Protein AF-A0A969YMX6-F1 (afdb_monomer_lite)

Foldseek 3Di:
DCVVQQQDWDQDPVPRGIDGLVCQCQVVHNHGPLCSCVRCVVPDVVVVVVPVVDDPVNVCVNHVDDPDPVVVVVVVVVVVVVVVVPDPDDDPPDDDDDDDPPDDDDDDDDDDDDDDD

Radius of gyration: 24.85 Å; chains: 1; bounding box: 49×69×50 Å

Structure (mmCIF, N/CA/C/O backbone):
data_AF-A0A969YMX6-F1
#
_entry.id   AF-A0A969YMX6-F1
#
loop_
_atom_site.group_PDB
_atom_site.id
_atom_site.type_symbol
_atom_site.label_atom_id
_atom_site.label_alt_id
_atom_site.label_comp_id
_atom_site.label_asym_id
_atom_site.label_entity_id
_atom_site.label_seq_id
_atom_site.pdbx_PDB_ins_code
_atom_site.Cartn_x
_atom_site.Cartn_y
_atom_site.Cartn_z
_atom_site.occupancy
_atom_site.B_iso_or_equiv
_atom_site.auth_seq_id
_atom_site.auth_comp_id
_atom_site.auth_asym_id
_atom_site.auth_atom_id
_atom_site.pdbx_PDB_model_num
ATOM 1 N N . MET A 1 1 ? -6.335 -5.954 -18.000 1.00 50.94 1 MET A N 1
ATOM 2 C CA . MET A 1 1 ? -5.945 -7.118 -17.170 1.00 50.94 1 MET A CA 1
ATOM 3 C C . MET A 1 1 ? -4.442 -7.286 -17.287 1.00 50.94 1 MET A C 1
ATOM 5 O O . MET A 1 1 ? -3.991 -7.708 -18.339 1.00 50.94 1 MET A O 1
ATOM 9 N N . ASN A 1 2 ? -3.671 -6.952 -16.252 1.00 66.25 2 ASN A N 1
ATOM 10 C CA . ASN A 1 2 ? -2.210 -7.106 -16.270 1.00 66.25 2 ASN A CA 1
ATOM 11 C C . ASN A 1 2 ? -1.812 -8.253 -15.331 1.00 66.25 2 ASN A C 1
ATOM 13 O O . ASN A 1 2 ? -1.202 -8.045 -14.287 1.00 66.25 2 ASN A O 1
ATOM 17 N N . ALA A 1 3 ? -2.210 -9.472 -15.706 1.00 74.69 3 ALA A N 1
ATOM 18 C CA . ALA A 1 3 ? -2.095 -10.674 -14.874 1.00 74.69 3 ALA A CA 1
ATOM 19 C C . ALA A 1 3 ? -0.647 -11.035 -14.486 1.00 74.69 3 ALA A C 1
ATOM 21 O O . ALA A 1 3 ? -0.436 -11.702 -13.478 1.00 74.69 3 ALA A O 1
ATOM 22 N N . MET A 1 4 ? 0.350 -10.575 -15.249 1.00 85.25 4 MET A N 1
ATOM 23 C CA . MET A 1 4 ? 1.761 -10.866 -14.985 1.00 85.25 4 MET A CA 1
ATOM 24 C C . MET A 1 4 ? 2.276 -10.185 -13.707 1.00 85.25 4 MET A C 1
ATOM 26 O O . MET A 1 4 ? 2.937 -10.829 -12.898 1.00 85.25 4 MET A O 1
ATOM 30 N N . VAL A 1 5 ? 1.954 -8.905 -13.483 1.00 90.75 5 VAL A N 1
ATOM 31 C CA . VAL A 1 5 ? 2.437 -8.192 -12.283 1.00 90.75 5 VAL A CA 1
ATOM 32 C C . VAL A 1 5 ? 1.695 -8.617 -11.022 1.00 90.75 5 VAL A C 1
ATOM 34 O O . VAL A 1 5 ? 2.256 -8.582 -9.933 1.00 90.75 5 VAL A O 1
ATOM 37 N N . ASP A 1 6 ? 0.453 -9.076 -11.170 1.00 93.12 6 ASP A N 1
ATOM 38 C CA . ASP A 1 6 ? -0.398 -9.522 -10.066 1.00 93.12 6 ASP A CA 1
ATOM 39 C C . ASP A 1 6 ? 0.146 -10.765 -9.346 1.00 93.12 6 ASP A C 1
ATOM 41 O O . ASP A 1 6 ? -0.189 -10.990 -8.181 1.00 93.12 6 ASP A O 1
ATOM 45 N N . GLN A 1 7 ? 1.005 -11.543 -10.012 1.00 95.06 7 GLN A N 1
ATOM 46 C CA . GLN A 1 7 ? 1.666 -12.723 -9.452 1.00 95.06 7 GLN A CA 1
ATOM 47 C C . GLN A 1 7 ? 2.985 -12.415 -8.739 1.00 95.06 7 GLN A C 1
ATOM 49 O O . GLN A 1 7 ? 3.517 -13.300 -8.073 1.00 95.06 7 GLN A O 1
ATOM 54 N N . LEU A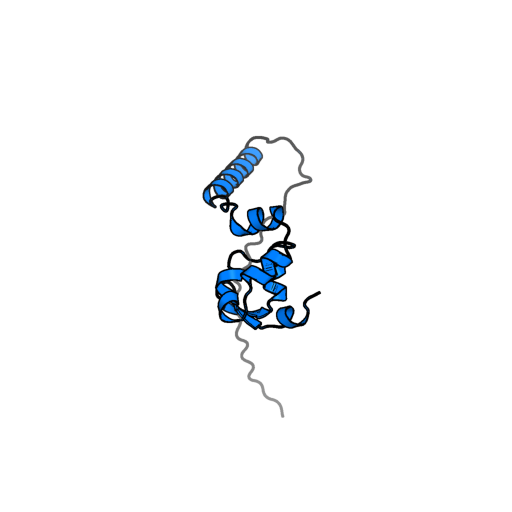 1 8 ? 3.521 -11.196 -8.863 1.00 95.94 8 LEU A N 1
ATOM 55 C CA . LEU A 1 8 ? 4.744 -10.826 -8.159 1.00 95.94 8 LEU A CA 1
ATOM 56 C C . LEU A 1 8 ? 4.512 -10.891 -6.650 1.00 95.94 8 LEU A C 1
ATOM 58 O O . LEU A 1 8 ? 3.429 -10.548 -6.174 1.00 95.94 8 LEU A O 1
ATOM 62 N N . GLU A 1 9 ? 5.544 -11.290 -5.908 1.00 97.12 9 GLU A N 1
ATOM 63 C CA . GLU A 1 9 ? 5.501 -11.453 -4.455 1.00 97.12 9 GLU A CA 1
ATOM 64 C C . GLU A 1 9 ? 6.608 -10.658 -3.758 1.00 97.12 9 GLU A C 1
ATOM 66 O O . GLU A 1 9 ? 7.745 -10.585 -4.234 1.00 97.12 9 GLU A O 1
ATOM 71 N N . ILE A 1 10 ? 6.273 -10.084 -2.601 1.00 97.19 10 ILE A N 1
ATOM 72 C CA . ILE A 1 10 ? 7.223 -9.459 -1.669 1.00 97.19 10 ILE A CA 1
ATOM 73 C C . ILE A 1 10 ? 6.864 -9.823 -0.229 1.00 97.19 10 ILE A C 1
ATOM 75 O O . ILE A 1 10 ? 5.725 -10.180 0.072 1.00 97.19 10 ILE A O 1
ATOM 79 N N . ARG A 1 11 ? 7.814 -9.660 0.696 1.00 97.50 11 ARG A N 1
ATOM 80 C CA . ARG A 1 11 ? 7.511 -9.691 2.130 1.00 97.50 11 ARG A CA 1
ATOM 81 C C . ARG A 1 11 ? 6.826 -8.386 2.542 1.00 97.50 11 ARG A C 1
ATOM 83 O O . ARG A 1 11 ? 7.387 -7.307 2.377 1.00 97.50 11 ARG A O 1
ATOM 90 N N . CYS A 1 12 ? 5.629 -8.479 3.105 1.00 97.12 12 CYS A N 1
ATOM 91 C CA . CYS A 1 12 ? 4.872 -7.331 3.578 1.00 97.12 12 CYS A CA 1
ATOM 92 C C . CYS A 1 12 ? 5.405 -6.849 4.938 1.00 97.12 12 CYS A C 1
ATOM 94 O O . CYS A 1 12 ? 5.332 -7.603 5.908 1.00 97.12 12 CYS A O 1
ATOM 96 N N . PRO A 1 13 ? 5.852 -5.588 5.082 1.00 95.44 13 PRO A N 1
ATOM 97 C CA . PRO A 1 13 ? 6.277 -5.066 6.382 1.00 95.44 13 PRO A CA 1
ATOM 98 C C . PRO A 1 13 ? 5.113 -4.894 7.371 1.00 95.44 13 PRO A C 1
ATOM 100 O O . PRO A 1 13 ? 5.342 -4.883 8.574 1.00 95.44 13 PRO A O 1
ATOM 103 N N . LYS A 1 14 ? 3.867 -4.763 6.884 1.00 92.81 14 LYS A N 1
ATOM 104 C CA . LYS A 1 14 ? 2.661 -4.653 7.726 1.00 92.81 14 LYS A CA 1
ATOM 105 C C . LYS A 1 14 ? 2.206 -6.011 8.277 1.00 92.81 14 LYS A C 1
ATOM 107 O O . LYS A 1 14 ? 1.753 -6.068 9.411 1.00 92.81 14 LYS A O 1
ATOM 112 N N . LEU A 1 15 ? 2.304 -7.079 7.478 1.00 95.31 15 LEU A N 1
ATOM 113 C CA . LEU A 1 15 ? 1.778 -8.413 7.818 1.00 95.31 15 LEU A CA 1
ATOM 114 C C . LEU A 1 15 ? 2.864 -9.433 8.191 1.00 95.31 15 LEU A C 1
ATOM 116 O O . LEU A 1 15 ? 2.552 -10.517 8.663 1.00 95.31 15 LEU A O 1
ATOM 120 N N . GLY A 1 16 ? 4.138 -9.130 7.943 1.00 95.94 16 GLY A N 1
ATOM 121 C CA . GLY A 1 16 ? 5.276 -9.992 8.272 1.00 95.94 16 GLY A CA 1
ATOM 122 C C . GLY A 1 16 ? 5.540 -11.157 7.307 1.00 95.94 16 GLY A C 1
ATOM 123 O O . GLY A 1 16 ? 6.646 -11.700 7.342 1.00 95.94 16 GLY A O 1
ATOM 124 N N . GLY A 1 17 ? 4.592 -11.508 6.429 1.00 95.69 17 GLY A N 1
ATOM 125 C CA . GLY A 1 17 ? 4.674 -12.637 5.485 1.00 95.69 17 GLY A CA 1
ATOM 126 C C . GLY A 1 17 ? 4.774 -12.245 4.005 1.00 95.69 17 GLY A C 1
ATOM 127 O O . GLY A 1 17 ? 4.747 -11.061 3.664 1.00 95.69 17 GLY A O 1
ATOM 128 N N . GLN A 1 18 ? 4.900 -13.241 3.120 1.00 97.75 18 GLN A N 1
ATOM 129 C CA . GLN A 1 18 ? 4.856 -13.038 1.666 1.00 97.75 18 GLN A CA 1
ATOM 130 C C . GLN A 1 18 ? 3.434 -12.719 1.197 1.00 97.75 18 GLN A C 1
ATOM 132 O O . GLN A 1 18 ? 2.472 -13.355 1.622 1.00 97.75 18 GLN A O 1
ATOM 137 N N . VAL A 1 19 ? 3.307 -11.726 0.319 1.00 97.44 19 VAL A N 1
ATOM 138 C CA . VAL A 1 19 ? 2.037 -11.332 -0.297 1.00 97.44 19 VAL A CA 1
ATOM 139 C C . VAL A 1 19 ? 2.223 -11.058 -1.781 1.00 97.44 19 VAL A C 1
ATOM 141 O O . VAL A 1 19 ? 3.265 -10.551 -2.203 1.00 97.44 19 VAL A O 1
ATOM 144 N N . LYS A 1 20 ? 1.175 -11.341 -2.555 1.00 97.25 20 LYS A N 1
ATOM 145 C CA . LYS A 1 20 ? 1.105 -11.013 -3.981 1.00 97.25 20 LYS A CA 1
ATOM 146 C C . LYS A 1 20 ? 0.742 -9.550 -4.206 1.00 97.25 20 LYS A C 1
ATOM 148 O O . LYS A 1 20 ? -0.006 -8.967 -3.419 1.00 97.25 20 LYS A O 1
ATOM 153 N N . PHE A 1 21 ? 1.170 -8.972 -5.323 1.00 96.44 21 PHE A N 1
ATOM 154 C CA . PHE A 1 21 ? 0.748 -7.624 -5.721 1.00 96.44 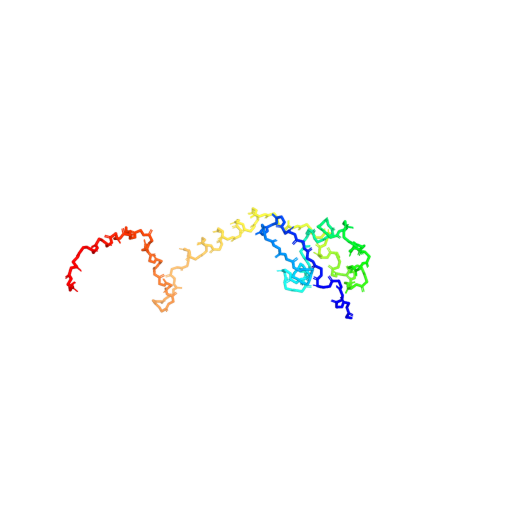21 PHE A CA 1
ATOM 155 C C . PHE A 1 21 ? -0.781 -7.507 -5.831 1.00 96.44 21 PHE A C 1
ATOM 157 O O . PHE A 1 21 ? -1.362 -6.514 -5.387 1.00 96.44 21 PHE A O 1
ATOM 164 N N . ALA A 1 22 ? -1.450 -8.567 -6.302 1.00 95.19 22 ALA A N 1
ATOM 165 C CA . ALA A 1 22 ? -2.910 -8.654 -6.343 1.00 95.19 22 ALA A CA 1
ATOM 166 C C . ALA A 1 22 ? -3.578 -8.417 -4.975 1.00 95.19 22 ALA A C 1
ATOM 168 O O . ALA A 1 22 ? -4.627 -7.777 -4.911 1.00 95.19 22 ALA A O 1
ATOM 169 N N . TYR A 1 23 ? -2.965 -8.900 -3.886 1.00 95.38 23 TYR A N 1
ATOM 170 C CA . TYR A 1 23 ? -3.452 -8.653 -2.528 1.00 95.38 23 TYR A CA 1
ATOM 171 C C . TYR A 1 23 ? -3.341 -7.167 -2.186 1.00 95.38 23 TYR A C 1
ATOM 173 O O . TYR A 1 23 ? -4.317 -6.546 -1.773 1.00 95.38 23 TYR A O 1
ATOM 181 N N . CYS A 1 24 ? -2.170 -6.567 -2.420 1.00 95.19 24 CYS A N 1
ATOM 182 C CA . CYS A 1 24 ? -1.939 -5.159 -2.109 1.00 95.19 24 CYS A CA 1
ATOM 183 C C . CYS A 1 24 ? -2.898 -4.228 -2.857 1.00 95.19 24 CYS A C 1
ATOM 185 O O . CYS A 1 24 ? -3.293 -3.216 -2.293 1.00 95.19 24 CYS A O 1
ATOM 187 N N . ARG A 1 25 ? -3.310 -4.570 -4.082 1.00 92.88 25 ARG A N 1
ATOM 188 C CA . ARG A 1 25 ? -4.281 -3.789 -4.868 1.00 92.88 25 ARG A CA 1
ATOM 189 C C . ARG A 1 25 ? -5.704 -3.783 -4.309 1.00 92.88 25 ARG A C 1
ATOM 191 O O . ARG A 1 25 ? -6.489 -2.933 -4.711 1.00 92.88 25 ARG A O 1
ATOM 198 N N . ARG A 1 26 ? -6.048 -4.741 -3.447 1.00 91.31 26 ARG A N 1
ATOM 199 C CA . ARG A 1 26 ? -7.413 -4.955 -2.937 1.00 91.31 26 ARG A CA 1
ATOM 200 C C . ARG A 1 26 ? -7.484 -4.984 -1.414 1.00 91.31 26 ARG A C 1
ATOM 202 O O . ARG A 1 26 ? -8.486 -5.415 -0.852 1.00 91.31 26 ARG A O 1
ATOM 209 N N . GLU A 1 27 ? -6.419 -4.555 -0.742 1.00 91.50 27 GLU A N 1
ATOM 210 C CA . GLU A 1 27 ? -6.308 -4.647 0.715 1.00 91.50 27 GLU A CA 1
ATOM 211 C C . GLU A 1 27 ? -7.479 -3.944 1.420 1.00 91.50 27 GLU A C 1
ATOM 213 O O . GLU A 1 27 ? -7.999 -4.448 2.410 1.00 91.50 27 GLU A O 1
ATOM 218 N N . GLN A 1 28 ? -7.924 -2.809 0.880 1.00 85.31 28 GLN A N 1
ATOM 219 C CA . GLN A 1 28 ? -9.049 -2.029 1.398 1.00 85.31 28 GLN A CA 1
ATOM 220 C C . GLN A 1 28 ? -10.275 -2.172 0.480 1.00 85.31 28 GLN A C 1
ATOM 222 O O . GLN A 1 28 ? -10.970 -1.210 0.159 1.00 85.31 28 GLN A O 1
ATOM 227 N N . GLY A 1 29 ? -10.520 -3.389 -0.014 1.00 84.50 29 GLY A N 1
ATOM 228 C CA . GLY A 1 29 ? -11.604 -3.694 -0.945 1.00 84.50 29 GLY A CA 1
ATOM 229 C C . GLY A 1 29 ? -11.237 -3.341 -2.386 1.00 84.50 29 GLY A C 1
ATOM 230 O O . GLY A 1 29 ? -10.569 -4.117 -3.067 1.00 84.50 29 GLY A O 1
ATOM 231 N N . ARG A 1 30 ? -11.694 -2.184 -2.877 1.00 81.00 30 ARG A N 1
ATOM 232 C CA . ARG A 1 30 ? -11.364 -1.699 -4.237 1.00 81.00 30 ARG A CA 1
ATOM 233 C C . ARG A 1 30 ? -10.146 -0.772 -4.275 1.00 81.00 30 ARG A C 1
ATOM 235 O O . ARG A 1 30 ? -9.717 -0.389 -5.356 1.00 81.00 30 ARG A O 1
ATOM 242 N N . ILE A 1 31 ? -9.597 -0.446 -3.108 1.00 85.62 31 ILE A N 1
ATOM 243 C CA . ILE A 1 31 ? -8.527 0.531 -2.923 1.00 85.62 31 ILE A CA 1
ATOM 244 C C . ILE A 1 31 ? -7.213 -0.212 -2.610 1.00 85.62 31 ILE A C 1
ATOM 246 O O . ILE A 1 31 ? -7.213 -1.146 -1.792 1.00 85.62 31 ILE A O 1
ATOM 250 N N . PRO A 1 32 ? -6.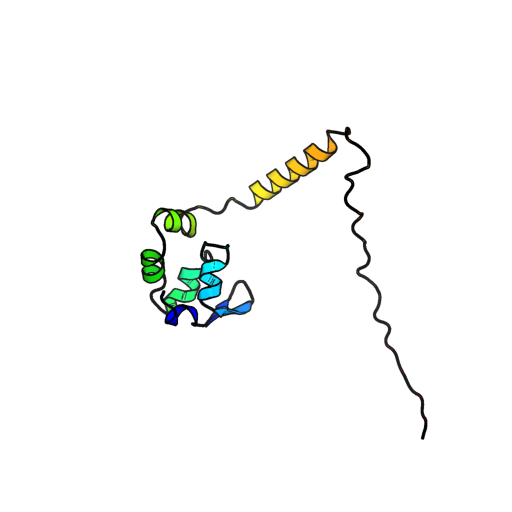089 0.172 -3.244 1.00 92.88 32 PRO A N 1
ATOM 251 C CA . PRO A 1 32 ? -4.777 -0.372 -2.932 1.00 92.88 32 PRO A CA 1
ATOM 252 C C . PRO A 1 32 ? -4.301 0.009 -1.523 1.00 92.88 32 PRO A C 1
ATOM 254 O O . PRO A 1 32 ? -4.734 0.993 -0.931 1.00 92.88 32 PRO A O 1
ATOM 257 N N . CYS A 1 33 ? -3.349 -0.750 -0.977 1.00 93.00 33 CYS A N 1
ATOM 258 C CA . CYS A 1 33 ? -2.751 -0.408 0.309 1.00 93.00 33 CYS A CA 1
ATOM 259 C C . CYS A 1 33 ? -1.994 0.928 0.222 1.00 93.00 33 CYS A C 1
ATOM 261 O O . CYS A 1 33 ? -1.280 1.189 -0.747 1.00 93.00 33 CYS A O 1
ATOM 263 N N . GLY A 1 34 ? -2.055 1.749 1.274 1.00 89.75 34 GLY A N 1
ATOM 264 C CA . GLY A 1 34 ? -1.416 3.076 1.275 1.00 89.75 34 GLY A CA 1
ATOM 265 C C . GLY A 1 34 ? 0.117 3.054 1.160 1.00 89.75 34 GLY A C 1
ATOM 266 O O . GLY A 1 34 ? 0.742 4.080 0.928 1.00 89.75 34 GLY A O 1
ATOM 267 N N . ARG A 1 35 ? 0.752 1.883 1.303 1.00 92.56 35 ARG A N 1
ATOM 268 C CA . ARG A 1 35 ? 2.208 1.704 1.144 1.00 92.56 35 ARG A CA 1
ATOM 269 C C . ARG A 1 35 ? 2.589 1.038 -0.178 1.00 92.56 35 ARG A C 1
ATOM 271 O O . ARG A 1 35 ? 3.759 0.715 -0.362 1.00 92.56 35 ARG A O 1
ATOM 278 N N . ILE A 1 36 ? 1.635 0.807 -1.084 1.00 95.50 36 ILE A N 1
ATOM 279 C CA . ILE A 1 36 ? 1.851 -0.007 -2.286 1.00 95.50 36 ILE A CA 1
ATOM 280 C C . ILE A 1 36 ? 2.968 0.562 -3.167 1.00 95.50 36 ILE A C 1
ATOM 282 O O . ILE A 1 36 ? 3.814 -0.201 -3.620 1.00 95.50 36 ILE A O 1
ATOM 286 N N . ILE A 1 37 ? 3.036 1.889 -3.328 1.00 95.50 37 ILE A N 1
ATOM 287 C CA . ILE A 1 37 ? 4.072 2.540 -4.136 1.00 95.50 37 ILE A CA 1
ATOM 288 C C . ILE A 1 37 ? 5.440 2.264 -3.513 1.00 95.50 37 ILE A C 1
ATOM 290 O O . ILE A 1 37 ? 6.296 1.651 -4.140 1.00 95.50 37 ILE A O 1
ATOM 294 N N . TYR A 1 38 ? 5.606 2.591 -2.231 1.00 95.25 38 TYR A N 1
ATOM 295 C CA . TYR A 1 38 ? 6.855 2.364 -1.504 1.00 95.25 38 TYR A CA 1
ATOM 296 C C . TYR A 1 38 ? 7.316 0.898 -1.539 1.00 95.25 38 TYR A C 1
ATOM 298 O O . TYR A 1 38 ? 8.491 0.614 -1.751 1.00 95.25 38 TYR A O 1
ATOM 306 N N . CYS A 1 39 ? 6.395 -0.046 -1.337 1.00 96.25 39 CYS A N 1
ATOM 307 C CA . CYS A 1 39 ? 6.725 -1.465 -1.265 1.00 96.25 39 CYS A CA 1
ATOM 308 C C . CYS A 1 39 ? 7.096 -2.082 -2.623 1.00 96.25 39 CYS A C 1
ATOM 310 O O . CYS A 1 39 ? 7.892 -3.019 -2.655 1.00 96.25 39 CYS A O 1
ATOM 312 N N . TRP A 1 40 ? 6.526 -1.592 -3.726 1.00 96.88 40 TRP A N 1
ATOM 313 C CA . TRP A 1 40 ? 6.652 -2.228 -5.042 1.00 96.88 40 TRP A CA 1
ATOM 314 C C . TRP A 1 40 ? 7.512 -1.451 -6.045 1.00 96.88 40 TRP A C 1
ATOM 316 O O . TRP A 1 40 ? 7.939 -2.052 -7.029 1.00 96.88 40 TRP A O 1
ATOM 326 N N . GLN A 1 41 ? 7.842 -0.177 -5.788 1.00 95.88 41 GLN A N 1
ATOM 327 C CA . GLN A 1 41 ? 8.640 0.665 -6.696 1.00 95.88 41 GLN A CA 1
ATOM 328 C C . GLN A 1 41 ? 10.010 0.059 -7.033 1.00 95.88 41 GLN A C 1
ATOM 330 O O . GLN A 1 41 ? 10.485 0.183 -8.157 1.00 95.88 41 GLN A O 1
ATOM 335 N N . ALA A 1 42 ? 10.634 -0.645 -6.084 1.00 93.75 42 ALA A N 1
ATOM 336 C CA . ALA A 1 42 ? 11.906 -1.336 -6.311 1.00 93.75 42 ALA A CA 1
ATOM 337 C C . ALA A 1 42 ? 11.779 -2.564 -7.233 1.00 93.75 42 ALA A C 1
ATOM 339 O O . ALA A 1 42 ? 12.783 -3.092 -7.706 1.00 93.75 42 ALA A O 1
ATOM 340 N N . ARG A 1 43 ? 10.558 -3.061 -7.457 1.00 93.81 43 ARG A N 1
ATOM 341 C CA . ARG A 1 43 ? 10.298 -4.282 -8.222 1.00 93.81 43 ARG A CA 1
ATOM 342 C C . ARG A 1 43 ? 9.843 -3.995 -9.648 1.00 93.81 43 ARG A C 1
ATOM 344 O O . ARG A 1 43 ? 10.187 -4.772 -10.533 1.00 93.81 43 ARG A O 1
ATOM 351 N N . PHE A 1 44 ? 9.081 -2.922 -9.856 1.00 94.31 44 PHE A N 1
ATOM 352 C CA . PHE A 1 44 ? 8.617 -2.437 -11.160 1.00 94.31 44 PHE A CA 1
ATOM 353 C C . PHE A 1 44 ? 8.060 -1.000 -11.013 1.00 94.31 44 PHE A C 1
ATOM 355 O O . PHE A 1 44 ? 7.854 -0.563 -9.878 1.00 94.31 44 PHE A O 1
ATOM 362 N N . PRO A 1 45 ? 7.790 -0.252 -12.108 1.00 94.81 45 PRO A N 1
ATOM 363 C CA . PRO A 1 45 ? 7.248 1.112 -12.034 1.00 94.81 45 PRO A CA 1
ATOM 364 C C . PRO A 1 45 ? 5.769 1.106 -11.608 1.00 94.81 45 PRO A C 1
ATOM 366 O O . PRO A 1 45 ? 4.854 1.323 -12.405 1.00 94.81 45 PRO A O 1
ATOM 369 N N . VAL A 1 46 ? 5.531 0.810 -10.329 1.00 95.75 46 VAL A N 1
ATOM 370 C CA . VAL A 1 46 ? 4.196 0.615 -9.755 1.00 95.75 46 VAL A CA 1
ATOM 371 C C . VAL A 1 46 ? 3.374 1.899 -9.754 1.00 95.75 46 VAL A C 1
ATOM 373 O O . VAL A 1 46 ? 2.162 1.836 -9.927 1.00 95.75 46 VAL A O 1
ATOM 376 N N . GLU A 1 47 ? 4.007 3.064 -9.612 1.00 94.56 47 GLU A N 1
ATOM 377 C CA . GLU A 1 47 ? 3.298 4.344 -9.650 1.00 94.56 47 GLU A CA 1
ATOM 378 C C . GLU A 1 47 ? 2.627 4.567 -11.012 1.00 94.56 47 GLU A C 1
ATOM 380 O O . GLU A 1 47 ? 1.417 4.777 -11.083 1.00 94.56 47 GLU A O 1
ATOM 385 N N . SER A 1 48 ? 3.390 4.433 -12.102 1.00 94.25 48 SER A N 1
ATOM 386 C CA . SER A 1 48 ? 2.874 4.548 -13.470 1.00 94.25 48 SER A CA 1
ATOM 387 C C . SER A 1 48 ? 1.801 3.499 -13.755 1.00 94.25 48 SER A C 1
ATOM 389 O O . SER A 1 48 ? 0.775 3.807 -14.358 1.00 94.25 48 SER A O 1
ATOM 391 N N . PHE A 1 49 ? 2.006 2.270 -13.273 1.00 93.88 49 PHE A N 1
ATOM 392 C CA . PHE A 1 49 ? 0.997 1.220 -13.355 1.00 93.88 49 PHE A CA 1
ATOM 393 C C . PHE A 1 49 ? -0.319 1.642 -12.686 1.00 93.88 49 PHE A C 1
ATOM 395 O O . PHE A 1 49 ? -1.382 1.509 -13.289 1.00 93.88 49 PHE A O 1
ATOM 402 N N . LEU A 1 50 ? -0.263 2.168 -11.459 1.00 92.62 50 LEU A N 1
ATOM 403 C CA . LEU A 1 50 ? -1.452 2.572 -10.712 1.00 92.62 50 LEU A CA 1
ATOM 404 C C . LEU A 1 50 ? -2.143 3.781 -11.345 1.00 92.62 50 LEU A C 1
ATOM 406 O O . LEU A 1 50 ? -3.363 3.752 -11.444 1.00 92.62 50 LEU A O 1
ATOM 410 N N . LYS A 1 51 ? -1.399 4.767 -11.862 1.00 92.19 51 LYS A N 1
ATOM 411 C CA . LYS A 1 51 ? -1.967 5.907 -12.609 1.00 92.19 51 LYS A CA 1
ATOM 412 C C . LYS A 1 51 ? -2.696 5.489 -13.889 1.00 92.19 51 LYS A C 1
ATOM 414 O O . LYS A 1 51 ? -3.641 6.144 -14.294 1.00 92.19 51 LYS A O 1
ATOM 419 N N . SER A 1 52 ? -2.282 4.391 -14.528 1.00 91.44 52 SER A N 1
ATOM 420 C CA . SER A 1 52 ? -3.010 3.835 -15.684 1.00 91.44 52 SER A CA 1
ATOM 421 C C . SER A 1 52 ? -4.217 2.970 -15.303 1.00 91.44 52 SER A C 1
ATOM 423 O O . SER A 1 52 ? -5.037 2.643 -16.158 1.00 91.44 52 SER A O 1
ATOM 425 N N . TYR A 1 53 ? -4.287 2.534 -14.044 1.00 87.69 53 TYR A N 1
ATOM 426 C CA . TYR A 1 53 ? -5.299 1.601 -13.552 1.00 87.69 53 TYR A CA 1
ATOM 427 C C . TYR A 1 53 ? -6.419 2.297 -12.769 1.00 87.69 53 TYR A C 1
ATOM 429 O O . TYR A 1 53 ? -7.557 1.838 -12.820 1.00 87.69 53 TYR A O 1
ATOM 437 N N . LEU A 1 54 ? -6.089 3.354 -12.028 1.00 89.75 54 LEU A N 1
ATOM 438 C CA . LEU A 1 54 ? -7.008 4.142 -11.215 1.00 89.75 54 LEU A CA 1
ATOM 439 C C . LEU A 1 54 ? -7.479 5.372 -11.992 1.00 89.75 54 LEU A C 1
ATOM 441 O O . LEU A 1 54 ? -6.716 5.952 -12.762 1.00 89.75 54 LEU A O 1
ATOM 445 N N . SER A 1 55 ? -8.721 5.781 -11.749 1.00 91.00 55 SER A N 1
ATOM 446 C CA . SER A 1 55 ? -9.177 7.133 -12.086 1.00 91.00 55 SER A CA 1
ATOM 447 C C . SER A 1 55 ? -8.475 8.185 -11.220 1.00 91.00 55 SER A C 1
ATOM 449 O O . SER A 1 55 ? -7.918 7.861 -10.167 1.00 91.00 55 SER A O 1
ATOM 451 N N . GLU A 1 56 ? -8.520 9.449 -11.640 1.00 89.75 56 GLU A N 1
ATOM 452 C CA . GLU A 1 56 ? -7.944 10.560 -10.871 1.00 89.75 56 GLU A CA 1
ATOM 453 C C . GLU A 1 56 ? -8.620 10.682 -9.495 1.00 89.75 56 GLU A C 1
ATOM 455 O O . GLU A 1 56 ? -7.960 10.837 -8.471 1.00 89.75 56 GLU A O 1
ATOM 460 N N . GLU A 1 57 ? -9.941 10.502 -9.436 1.00 88.69 57 GLU A N 1
ATOM 461 C CA . GLU A 1 57 ? -10.702 10.553 -8.188 1.00 88.69 57 GLU A CA 1
ATOM 462 C C . GLU A 1 57 ? -10.344 9.404 -7.237 1.00 88.69 57 GLU A C 1
ATOM 464 O O . GLU A 1 57 ? -10.340 9.572 -6.014 1.00 88.69 57 GLU A O 1
ATOM 469 N N . GLU A 1 58 ? -10.064 8.214 -7.774 1.00 89.06 58 GLU A N 1
ATOM 470 C CA . GLU A 1 58 ? -9.559 7.098 -6.976 1.00 89.06 58 GLU A CA 1
ATOM 471 C C . GLU A 1 58 ? -8.130 7.366 -6.512 1.00 89.06 58 GLU A C 1
ATOM 473 O O . GLU A 1 58 ? -7.823 7.105 -5.351 1.00 89.06 58 GLU A O 1
ATOM 478 N N . TRP A 1 59 ? -7.270 7.906 -7.375 1.00 90.69 59 TRP A N 1
ATOM 479 C CA . TRP A 1 59 ? -5.893 8.254 -7.037 1.00 90.69 59 TRP A CA 1
ATOM 480 C C . TRP A 1 59 ? -5.826 9.215 -5.846 1.00 90.69 59 TRP A C 1
ATOM 482 O O . TRP A 1 59 ? -5.166 8.914 -4.846 1.00 90.69 59 TRP A O 1
ATOM 492 N N . GLU A 1 60 ? -6.567 10.321 -5.920 1.00 88.81 60 GLU A N 1
ATOM 493 C CA . GLU A 1 60 ? -6.639 11.333 -4.864 1.00 88.81 60 GLU A CA 1
ATOM 494 C C . GLU A 1 60 ? -7.112 10.725 -3.536 1.00 88.81 60 GLU A C 1
ATOM 496 O O . GLU A 1 60 ? -6.478 10.902 -2.491 1.00 88.81 60 GLU A O 1
ATOM 501 N N . ARG A 1 61 ? -8.161 9.898 -3.576 1.00 85.12 61 ARG A N 1
ATOM 502 C CA . ARG A 1 61 ? -8.677 9.196 -2.392 1.00 85.12 61 ARG A CA 1
ATOM 503 C C . ARG A 1 61 ? -7.667 8.220 -1.786 1.00 85.12 61 ARG A C 1
ATOM 505 O O . ARG A 1 61 ? -7.623 8.036 -0.575 1.00 85.12 61 ARG A O 1
ATOM 512 N N . CYS A 1 62 ? -6.867 7.561 -2.623 1.00 86.06 62 CYS A N 1
ATOM 513 C CA . CYS A 1 62 ? -5.894 6.565 -2.176 1.00 86.06 62 CYS A CA 1
ATOM 514 C C . CYS A 1 62 ? -4.639 7.191 -1.559 1.00 86.06 62 CYS A C 1
ATOM 516 O O . CYS A 1 62 ? -4.086 6.634 -0.607 1.00 86.06 62 CYS A O 1
ATOM 518 N N . PHE A 1 63 ? -4.141 8.282 -2.149 1.00 86.44 63 PHE A N 1
ATOM 519 C CA . PHE A 1 63 ? -2.777 8.762 -1.904 1.00 86.44 63 PHE A CA 1
ATOM 520 C C . PHE A 1 63 ? -2.685 10.202 -1.396 1.00 86.44 63 PHE A C 1
ATOM 522 O O . PHE A 1 63 ? -1.655 10.553 -0.820 1.00 86.44 63 PHE A O 1
ATOM 529 N N . HIS A 1 64 ? -3.722 11.022 -1.565 1.00 82.25 64 HIS A N 1
ATOM 530 C CA . HIS A 1 64 ? -3.742 12.411 -1.096 1.00 82.25 64 HIS A CA 1
ATOM 531 C C . HIS A 1 64 ? -4.671 12.633 0.098 1.00 82.25 64 HIS A C 1
ATOM 533 O O . HIS A 1 64 ? -4.411 13.516 0.920 1.00 82.25 64 HIS A O 1
ATOM 539 N N . GLU A 1 65 ? -5.720 11.823 0.248 1.00 72.12 65 GLU A N 1
ATOM 540 C CA . GLU A 1 65 ? -6.634 11.955 1.377 1.00 72.12 65 GLU A CA 1
ATOM 541 C C . GLU A 1 65 ? -5.917 11.613 2.695 1.00 72.12 65 GLU A C 1
ATOM 543 O O . GLU A 1 65 ? -5.391 10.516 2.908 1.00 72.12 65 GLU A O 1
ATOM 548 N N . ARG A 1 66 ? -5.846 12.596 3.600 1.00 64.44 66 ARG A N 1
ATOM 549 C CA . ARG A 1 66 ? -5.206 12.423 4.907 1.00 64.44 66 ARG A CA 1
ATOM 550 C C . ARG A 1 66 ? -6.042 11.412 5.705 1.00 64.44 66 ARG A C 1
ATOM 552 O O . ARG A 1 66 ? -7.232 11.661 5.896 1.00 64.44 66 ARG A O 1
ATOM 559 N N . PRO A 1 67 ? -5.469 10.304 6.213 1.00 63.53 67 PRO A N 1
ATOM 560 C CA . PRO A 1 67 ? -6.237 9.380 7.039 1.00 63.53 67 PRO A CA 1
ATOM 561 C C . PRO A 1 67 ? -6.787 10.142 8.248 1.00 63.53 67 PRO A C 1
ATOM 563 O O . PRO A 1 67 ? -6.018 10.840 8.919 1.00 63.53 67 PRO A O 1
ATOM 566 N N . ARG A 1 68 ? -8.101 10.026 8.520 1.00 59.06 68 ARG A N 1
ATOM 567 C CA . ARG A 1 68 ? -8.710 10.653 9.706 1.00 59.06 68 ARG A CA 1
ATOM 568 C C . ARG A 1 68 ? -7.879 10.258 10.931 1.00 59.06 68 ARG A C 1
ATOM 570 O O . ARG A 1 68 ? -7.560 9.070 11.084 1.00 59.06 68 ARG A O 1
ATOM 577 N N . PRO A 1 69 ? -7.438 11.216 11.761 1.00 70.69 69 PRO A N 1
ATOM 578 C CA . PRO A 1 69 ? -6.579 10.887 12.880 1.00 70.69 69 PRO A CA 1
ATOM 579 C C . PRO A 1 69 ? -7.343 9.939 13.805 1.00 70.69 69 PRO A C 1
ATOM 581 O O . PRO A 1 69 ? -8.507 10.156 14.126 1.00 70.69 69 PRO A O 1
ATOM 584 N N . LYS A 1 70 ? -6.682 8.859 14.235 1.00 62.00 70 LYS A N 1
ATOM 585 C CA . LYS A 1 70 ? -7.296 7.786 15.041 1.00 62.00 70 LYS A CA 1
ATOM 586 C C . LYS A 1 70 ? -7.987 8.288 16.318 1.00 62.00 70 LYS A C 1
ATOM 588 O O . LYS A 1 70 ? -8.850 7.597 16.848 1.00 62.00 70 LYS A O 1
ATOM 593 N N . MET A 1 71 ? -7.594 9.467 16.803 1.00 73.12 71 MET A N 1
ATOM 594 C CA . MET A 1 71 ? -8.203 10.129 17.956 1.00 73.12 71 MET A CA 1
ATOM 595 C C . MET A 1 71 ? -9.650 10.538 17.685 1.00 73.12 71 MET A C 1
ATOM 597 O O . MET A 1 71 ? -10.491 10.314 18.546 1.00 73.12 71 MET A O 1
ATOM 601 N N . ASP A 1 72 ? -9.960 11.036 16.489 1.00 73.00 72 ASP A N 1
ATOM 602 C CA . ASP A 1 72 ? -11.321 11.453 16.137 1.00 73.00 72 ASP A CA 1
ATOM 603 C C . ASP A 1 72 ? -12.262 10.248 16.145 1.00 73.00 72 ASP A C 1
ATOM 605 O O . ASP A 1 72 ? -13.337 10.292 16.731 1.00 73.00 72 ASP A O 1
ATOM 609 N N . THR A 1 73 ? -11.814 9.118 15.591 1.00 79.38 73 THR A N 1
ATOM 610 C CA . THR A 1 73 ? -12.578 7.863 15.628 1.00 79.38 73 THR A CA 1
ATOM 611 C C . THR A 1 73 ? -12.773 7.352 17.054 1.00 79.38 73 THR A C 1
ATOM 613 O O . THR A 1 73 ? -13.848 6.868 17.391 1.00 79.38 73 THR A O 1
ATOM 616 N N . LEU A 1 74 ? -11.755 7.455 17.914 1.00 84.12 74 LEU A N 1
ATOM 617 C CA . LEU A 1 74 ? -11.882 7.053 19.314 1.00 84.12 74 LEU A CA 1
ATOM 618 C C . LEU A 1 74 ? -12.894 7.934 20.062 1.00 84.12 74 LEU A C 1
ATOM 620 O O . LEU A 1 74 ? -13.704 7.406 20.819 1.00 84.12 74 LEU A O 1
ATOM 624 N N . ILE A 1 75 ? -12.871 9.251 19.836 1.00 86.94 75 ILE A N 1
ATOM 625 C CA . ILE A 1 75 ? -13.826 10.197 20.427 1.00 86.94 75 ILE A CA 1
ATOM 626 C C . ILE A 1 75 ? -15.248 9.890 19.937 1.00 86.94 75 ILE A C 1
ATOM 628 O O . ILE A 1 75 ? -16.136 9.729 20.771 1.00 86.94 75 ILE A O 1
ATOM 632 N N . GLU A 1 76 ? -15.450 9.703 18.626 1.00 84.56 76 GLU A N 1
ATOM 633 C CA . GLU A 1 76 ? -16.744 9.310 18.040 1.00 84.56 76 GLU A CA 1
ATOM 634 C C . GLU A 1 76 ? -17.295 8.028 18.700 1.00 84.56 76 GLU A C 1
ATOM 636 O O . GLU A 1 76 ? -18.461 7.978 19.098 1.00 84.56 76 GLU A O 1
ATOM 641 N N . LEU A 1 77 ? -16.455 7.002 18.884 1.00 85.44 77 LEU A N 1
ATOM 642 C CA . LEU A 1 77 ? -16.848 5.742 19.532 1.00 85.44 77 LEU A CA 1
ATOM 643 C C . LEU A 1 77 ? -17.195 5.922 21.019 1.00 85.44 77 LEU A C 1
ATOM 645 O O . LEU A 1 77 ? -18.146 5.312 21.512 1.00 85.44 77 LEU A O 1
ATOM 649 N N . ILE A 1 78 ? -16.449 6.763 21.743 1.00 89.56 78 ILE A N 1
ATOM 650 C CA . ILE A 1 78 ? -16.741 7.085 23.148 1.00 89.56 78 ILE A CA 1
ATOM 651 C C . ILE A 1 78 ? -18.084 7.814 23.258 1.00 89.56 78 ILE A C 1
ATOM 653 O O . ILE A 1 78 ? -18.877 7.502 24.147 1.00 89.56 78 ILE A O 1
ATOM 657 N N . GLU A 1 79 ? -18.364 8.764 22.367 1.00 89.56 79 GLU A N 1
ATOM 658 C CA . GLU A 1 79 ? -19.640 9.481 22.338 1.00 89.56 79 GLU A CA 1
ATOM 659 C C . GLU A 1 79 ? -20.815 8.553 22.021 1.00 89.56 79 GLU A C 1
ATOM 661 O O . GLU A 1 79 ? -21.834 8.605 22.710 1.00 89.56 79 GLU A O 1
ATOM 666 N N . GLN A 1 80 ? -20.672 7.658 21.039 1.00 86.19 80 GLN A N 1
ATOM 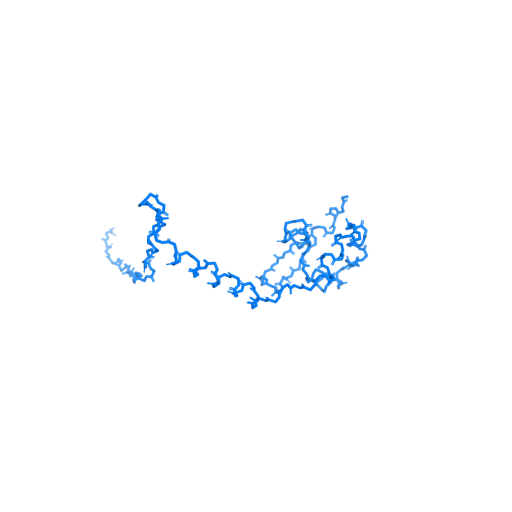667 C CA . GLN A 1 80 ? -21.689 6.648 20.727 1.00 86.19 80 GLN A CA 1
ATOM 668 C C . GLN A 1 80 ? -21.994 5.757 21.938 1.00 86.19 80 GLN A C 1
ATOM 670 O O . GLN A 1 80 ? -23.161 5.549 22.271 1.00 86.19 80 GLN A O 1
ATOM 675 N N . ALA A 1 81 ? -20.964 5.293 22.652 1.00 86.75 81 ALA A N 1
ATOM 676 C CA . ALA A 1 81 ? -21.135 4.476 23.852 1.00 86.75 81 ALA A CA 1
ATOM 677 C C . ALA A 1 81 ? -21.812 5.235 25.012 1.00 86.75 81 ALA A C 1
ATOM 679 O O . ALA A 1 81 ? -22.532 4.629 25.806 1.00 86.75 81 ALA A O 1
ATOM 680 N N . ARG A 1 82 ? -21.610 6.558 25.118 1.00 82.81 82 ARG A N 1
ATOM 681 C CA . ARG A 1 82 ? -22.287 7.406 26.117 1.00 82.81 82 ARG A CA 1
ATOM 682 C C . ARG A 1 82 ? -23.773 7.591 25.810 1.00 82.81 82 ARG A C 1
ATOM 684 O O . ARG A 1 82 ? -24.577 7.463 26.724 1.00 82.81 82 ARG A O 1
ATOM 691 N N . ARG A 1 83 ? -24.148 7.789 24.541 1.00 77.38 83 ARG A N 1
ATOM 692 C CA . ARG A 1 83 ? -25.560 7.934 24.126 1.00 77.38 83 ARG A CA 1
ATOM 693 C C . ARG A 1 83 ? -26.403 6.699 24.455 1.00 77.38 83 ARG A C 1
ATOM 695 O O . ARG A 1 83 ? -27.552 6.835 24.853 1.00 77.38 83 ARG A O 1
ATOM 702 N N . VAL A 1 84 ? -25.818 5.501 24.361 1.00 73.06 84 VAL A N 1
ATOM 703 C CA . VAL A 1 84 ? -26.487 4.243 24.749 1.00 73.06 84 VAL A CA 1
ATOM 704 C C . VAL A 1 84 ? -26.774 4.182 26.258 1.00 73.06 84 VAL A C 1
ATOM 706 O O . VAL A 1 84 ? -27.736 3.545 26.669 1.00 73.06 84 VAL A O 1
ATOM 709 N N . LYS A 1 85 ? -25.979 4.855 27.101 1.00 62.44 85 LYS A N 1
ATOM 710 C CA . LYS A 1 85 ? -26.223 4.918 28.553 1.00 62.44 85 LYS A CA 1
ATOM 711 C C . LYS A 1 85 ? -27.331 5.894 28.958 1.00 62.44 85 LYS A C 1
ATOM 713 O O . LYS A 1 85 ? -27.834 5.768 30.070 1.00 62.44 85 LYS A O 1
ATOM 718 N N . GLU A 1 86 ? -27.675 6.865 28.114 1.00 58.66 86 GLU A N 1
ATOM 719 C CA . GLU A 1 86 ? -28.572 7.978 28.469 1.00 58.66 86 GLU A CA 1
ATOM 720 C C . GLU A 1 86 ? -30.035 7.773 28.037 1.00 58.66 86 GLU A C 1
ATOM 722 O O . GLU A 1 86 ? -30.899 8.488 28.536 1.00 58.66 86 GLU A O 1
ATOM 727 N N . ASN A 1 87 ? -30.340 6.766 27.206 1.00 49.38 87 ASN A N 1
ATOM 728 C CA . ASN A 1 87 ? -31.714 6.380 26.857 1.00 49.38 87 ASN A CA 1
ATOM 729 C C . ASN A 1 87 ? -32.073 5.026 27.502 1.00 49.38 87 ASN A C 1
ATOM 731 O O . ASN A 1 87 ? -31.769 3.983 26.923 1.00 49.38 87 ASN A O 1
ATOM 735 N N . PRO A 1 88 ? -32.700 5.007 28.694 1.00 48.66 88 PRO A N 1
ATOM 736 C CA . PRO A 1 88 ? -33.084 3.782 29.391 1.00 48.66 88 PRO A CA 1
ATOM 737 C C . PRO A 1 88 ? -34.467 3.250 28.970 1.00 48.66 88 PRO A C 1
ATOM 739 O O . PRO A 1 88 ? -35.116 2.577 29.767 1.00 48.66 88 PRO A O 1
ATOM 742 N N . ASP A 1 89 ? -34.921 3.537 27.748 1.00 53.00 89 ASP A N 1
ATOM 743 C CA . ASP A 1 89 ? -36.177 3.005 27.212 1.00 53.00 89 ASP A CA 1
ATOM 744 C C . ASP A 1 89 ? -35.892 2.208 25.936 1.00 53.00 89 ASP A C 1
ATOM 746 O O . ASP A 1 89 ? -35.589 2.788 24.897 1.00 53.00 89 ASP A O 1
ATOM 750 N N . ASP A 1 90 ? -35.825 0.881 26.085 1.00 40.28 90 ASP A N 1
ATOM 751 C CA . ASP A 1 90 ? -36.472 -0.094 25.196 1.00 40.28 90 ASP A CA 1
ATOM 752 C C . ASP A 1 90 ? -36.056 -1.531 25.575 1.00 40.28 90 ASP A C 1
ATOM 754 O O . ASP A 1 90 ? -34.916 -1.955 25.392 1.00 40.28 90 ASP A O 1
ATOM 758 N N . SER A 1 91 ? -37.034 -2.265 26.118 1.00 47.41 91 SER A 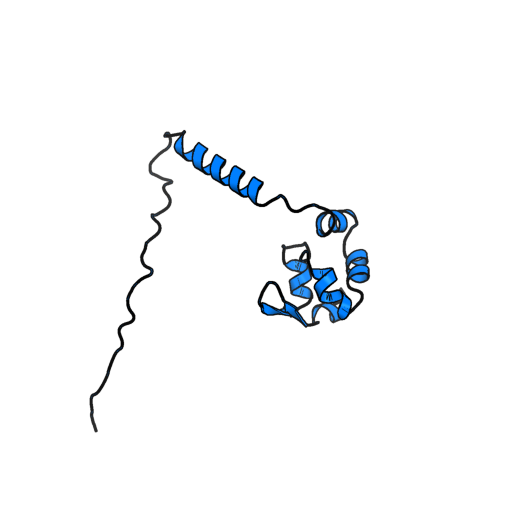N 1
ATOM 759 C CA . SER A 1 91 ? -37.284 -3.718 26.038 1.00 47.41 91 SER A CA 1
ATOM 760 C C . SER A 1 91 ? -36.114 -4.725 26.004 1.00 47.41 91 SER A C 1
ATOM 762 O O . SER A 1 91 ? -35.246 -4.739 25.137 1.00 47.41 91 SER A O 1
ATOM 764 N N . GLU A 1 92 ? -36.226 -5.704 26.905 1.00 48.16 92 GLU A N 1
ATOM 765 C CA . GLU A 1 92 ? -35.357 -6.857 27.198 1.00 48.16 92 GLU A CA 1
ATOM 766 C C . GLU A 1 92 ? -34.930 -7.747 26.004 1.00 48.16 92 GLU A C 1
ATOM 768 O O . GLU A 1 92 ? -34.077 -8.619 26.157 1.00 48.16 92 GLU A O 1
ATOM 773 N N . GLU A 1 93 ? -35.451 -7.503 24.803 1.00 49.16 93 GLU A N 1
ATOM 774 C CA . GLU A 1 93 ? -35.283 -8.342 23.613 1.00 49.16 93 GLU A CA 1
ATOM 775 C C . GLU A 1 93 ? -33.945 -8.136 22.867 1.00 49.16 93 GLU A C 1
ATOM 777 O O . GLU A 1 93 ? -33.532 -9.011 22.112 1.00 49.16 93 GLU A O 1
ATOM 782 N N . ASN A 1 94 ? -33.207 -7.041 23.110 1.00 52.59 94 ASN A N 1
ATOM 783 C CA . ASN A 1 94 ? -32.001 -6.691 22.328 1.00 52.59 94 ASN A CA 1
ATOM 784 C C . ASN A 1 94 ? -30.668 -6.665 23.105 1.00 52.59 94 ASN A C 1
ATOM 786 O O . ASN A 1 94 ? -29.682 -6.085 22.642 1.00 52.59 94 ASN A O 1
ATOM 790 N N . ARG A 1 95 ? -30.579 -7.293 24.286 1.00 55.88 95 ARG A N 1
ATOM 791 C CA . ARG A 1 95 ? -29.319 -7.319 25.054 1.00 55.88 95 ARG A CA 1
ATOM 792 C C . ARG A 1 95 ? -28.298 -8.273 24.400 1.00 55.88 95 ARG A C 1
ATOM 794 O O . ARG A 1 95 ? -28.564 -9.473 24.343 1.00 55.88 95 ARG A O 1
ATOM 801 N N . PRO A 1 96 ? -27.107 -7.809 23.967 1.00 55.12 96 PRO A N 1
ATOM 802 C CA . PRO A 1 96 ? -26.063 -8.717 23.503 1.00 55.12 96 PRO A CA 1
ATOM 803 C C . PRO A 1 96 ? -25.581 -9.605 24.656 1.00 55.12 96 PRO A C 1
ATOM 805 O O . PRO A 1 96 ? -25.444 -9.148 25.795 1.00 55.12 96 PRO A O 1
ATOM 808 N N . ALA A 1 97 ? -25.339 -10.883 24.354 1.00 54.28 97 ALA A N 1
ATOM 809 C CA . ALA A 1 97 ? -24.911 -11.869 25.340 1.00 54.28 97 ALA A CA 1
ATOM 810 C C . ALA A 1 97 ? -23.614 -11.423 26.051 1.00 54.28 97 ALA A C 1
ATOM 812 O O . ALA A 1 97 ? -22.724 -10.867 25.398 1.00 54.28 97 ALA A O 1
ATOM 813 N N . PRO A 1 98 ? -23.475 -11.667 27.371 1.00 56.53 98 PRO A N 1
ATOM 814 C CA . PRO A 1 98 ? -22.255 -11.338 28.097 1.00 56.53 98 PRO A CA 1
ATOM 815 C C . PRO A 1 98 ? -21.037 -12.002 27.449 1.00 56.53 98 PRO A C 1
ATOM 817 O O . PRO A 1 98 ? -21.068 -13.191 27.127 1.00 56.53 98 PRO A O 1
ATOM 820 N N . LEU A 1 99 ? -19.955 -11.239 27.283 1.00 55.88 99 LEU A N 1
ATOM 821 C CA . LEU A 1 99 ? -18.672 -11.774 26.832 1.00 55.88 99 LEU A CA 1
ATOM 822 C C . LEU A 1 99 ? -18.168 -12.785 27.871 1.00 55.88 99 LEU A C 1
ATOM 824 O O . LEU A 1 99 ? -17.846 -12.413 28.999 1.00 55.88 99 LEU A O 1
ATOM 828 N N . GLN A 1 100 ? -18.131 -14.064 27.491 1.00 56.34 100 GLN A N 1
ATOM 829 C CA . GLN A 1 100 ? -17.623 -15.144 28.335 1.00 56.34 100 GLN A CA 1
ATOM 830 C C . GLN A 1 100 ? -16.128 -14.927 28.599 1.00 56.34 100 GLN A C 1
ATOM 832 O O . GLN A 1 100 ? -15.322 -14.851 27.673 1.00 56.34 100 GLN A O 1
ATOM 837 N N . SER A 1 101 ? -15.757 -14.829 29.874 1.00 51.19 101 SER A N 1
ATOM 838 C CA . SER A 1 101 ? -14.390 -14.610 30.365 1.00 51.19 101 SER A CA 1
ATOM 839 C C . SER A 1 101 ? -13.502 -15.865 30.338 1.00 51.19 101 SER A C 1
ATOM 841 O O . SER A 1 101 ? -12.460 -15.902 30.991 1.00 51.19 101 SER A O 1
ATOM 843 N N . ASP A 1 102 ? -13.877 -16.897 29.585 1.00 54.44 102 ASP A N 1
ATOM 844 C CA . ASP A 1 102 ? -13.234 -18.210 29.641 1.00 54.44 102 ASP A CA 1
ATOM 845 C C . ASP A 1 102 ? -12.034 -18.308 28.688 1.00 54.44 102 ASP A C 1
ATOM 847 O O . ASP A 1 102 ? -11.999 -19.103 27.752 1.00 54.44 102 ASP A O 1
ATOM 851 N N . ILE A 1 103 ? -10.998 -17.509 28.947 1.00 59.88 103 ILE A N 1
ATOM 852 C CA . ILE A 1 103 ? -9.654 -17.750 28.407 1.00 59.88 103 ILE A CA 1
ATOM 853 C C . ILE A 1 103 ? -8.674 -17.752 29.573 1.00 59.88 103 ILE A C 1
ATOM 855 O O . ILE A 1 103 ? -7.932 -16.799 29.760 1.00 59.88 103 ILE A O 1
ATOM 859 N N . LEU A 1 104 ? -8.705 -18.817 30.379 1.00 54.22 104 LEU A N 1
ATOM 860 C CA . LEU A 1 104 ? -7.592 -19.304 31.209 1.00 54.22 104 LEU A CA 1
ATOM 861 C C . LEU A 1 104 ? -7.977 -20.671 31.808 1.00 54.22 104 LEU A C 1
ATOM 863 O O . LEU A 1 104 ? -8.178 -20.821 33.007 1.00 54.22 104 LEU A O 1
ATOM 867 N N . SER A 1 105 ? -8.081 -21.701 30.963 1.00 51.69 105 SER A N 1
ATOM 868 C CA . SER A 1 105 ? -7.984 -23.087 31.444 1.00 51.69 105 SER A CA 1
ATOM 869 C C . SER A 1 105 ? -6.512 -23.528 31.416 1.00 51.69 105 SER A C 1
ATOM 871 O O . SER A 1 105 ? -5.878 -23.423 30.362 1.00 51.69 105 SER A O 1
ATOM 873 N N . PRO A 1 106 ? -5.936 -24.039 32.522 1.00 50.94 106 PRO A N 1
ATOM 874 C CA . PRO A 1 106 ? -4.590 -24.599 32.512 1.00 50.94 106 PRO A CA 1
ATOM 875 C C . PRO A 1 106 ? -4.569 -25.893 31.686 1.00 50.94 106 PRO A C 1
ATOM 877 O O . PRO A 1 106 ? -5.388 -26.791 31.895 1.00 50.94 106 PRO A O 1
ATOM 880 N N . ARG A 1 107 ? -3.617 -26.015 30.753 1.00 49.72 107 ARG A N 1
ATOM 881 C CA . ARG A 1 107 ? -3.381 -27.257 29.999 1.00 49.72 107 ARG A CA 1
ATOM 882 C C . ARG A 1 107 ? -3.069 -28.401 30.974 1.00 49.72 107 ARG A C 1
ATOM 884 O O . ARG A 1 107 ? -2.007 -28.404 31.588 1.00 49.72 107 ARG A O 1
ATOM 891 N N . ARG A 1 108 ? -3.956 -29.399 31.076 1.00 54.03 108 ARG A N 1
ATOM 892 C CA . ARG A 1 108 ? -3.632 -30.702 31.683 1.00 54.03 108 ARG A CA 1
ATOM 893 C C . ARG A 1 108 ? -2.552 -31.383 30.840 1.00 54.03 108 ARG A C 1
ATOM 895 O O . ARG A 1 108 ? -2.795 -31.718 29.684 1.00 54.03 108 ARG A O 1
ATOM 902 N N . THR A 1 109 ? -1.382 -31.628 31.416 1.00 51.00 109 THR A N 1
ATOM 903 C CA . THR A 1 109 ? -0.440 -32.631 30.914 1.00 51.00 109 THR A CA 1
ATOM 904 C C . THR A 1 109 ? -0.998 -34.016 31.243 1.00 51.00 109 THR A C 1
ATOM 906 O O . THR A 1 109 ? -1.226 -34.337 32.408 1.00 51.00 109 THR A O 1
ATOM 909 N N . ARG A 1 110 ? -1.259 -34.844 30.225 1.00 46.47 110 ARG A N 1
ATOM 910 C CA . ARG A 1 110 ? -1.569 -36.267 30.421 1.00 46.47 110 ARG A CA 1
ATOM 911 C C . ARG A 1 110 ? -0.270 -37.060 30.285 1.00 46.47 110 ARG A C 1
ATOM 913 O O . ARG A 1 110 ? 0.264 -37.193 29.190 1.00 46.47 110 ARG A O 1
ATOM 920 N N . ARG A 1 111 ? 0.238 -37.523 31.427 1.00 46.84 111 ARG A N 1
ATOM 921 C CA . ARG A 1 111 ? 1.139 -38.672 31.554 1.00 46.84 111 ARG A CA 1
ATOM 922 C C . ARG A 1 111 ? 0.292 -39.921 3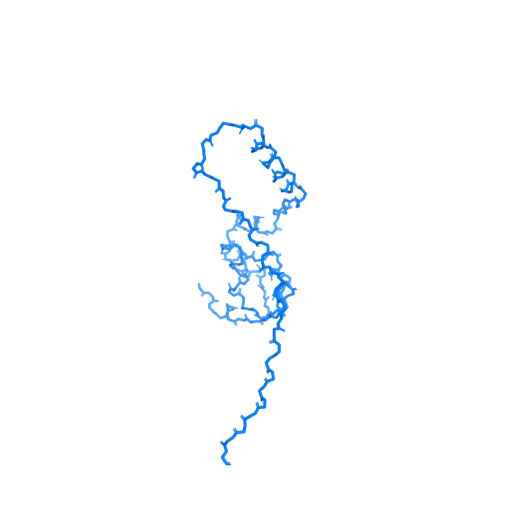1.304 1.00 46.84 111 ARG A C 1
ATOM 924 O O . ARG A 1 111 ? -0.704 -40.075 31.998 1.00 46.84 111 ARG A O 1
ATOM 931 N N . ASN A 1 112 ? 0.684 -40.764 30.354 1.00 41.00 112 ASN A N 1
ATOM 932 C CA . ASN A 1 112 ? 0.236 -42.153 30.279 1.00 41.00 112 ASN A CA 1
ATOM 933 C C . ASN A 1 112 ? 1.500 -43.024 30.262 1.00 41.00 112 ASN A C 1
ATOM 935 O O . ASN A 1 112 ? 2.179 -43.114 29.241 1.00 41.00 112 ASN A O 1
ATOM 939 N N . GLU A 1 113 ? 1.831 -43.571 31.427 1.00 47.84 113 GLU A N 1
ATOM 940 C CA . GLU A 1 113 ? 2.441 -44.896 31.565 1.00 47.84 113 GLU A CA 1
ATOM 941 C C . GLU A 1 113 ? 1.284 -45.911 31.619 1.00 47.84 113 GLU A C 1
ATOM 943 O O . GLU A 1 113 ? 0.219 -45.539 32.111 1.00 47.84 113 GLU A O 1
ATOM 948 N N . GLU A 1 114 ? 1.522 -47.115 31.086 1.00 47.28 114 GLU A N 1
ATOM 949 C CA . GLU A 1 114 ? 0.786 -48.405 31.157 1.00 47.28 114 GLU A CA 1
ATOM 950 C C . GLU A 1 114 ? 0.753 -49.014 29.736 1.00 47.28 114 GLU A C 1
ATOM 952 O O . GLU A 1 114 ? 0.072 -48.507 28.848 1.00 47.28 114 GLU A O 1
ATOM 957 N N . GLU A 1 115 ? 1.682 -49.901 29.356 1.00 46.78 115 GLU A N 1
ATOM 958 C CA . GLU A 1 115 ? 1.885 -51.289 29.828 1.00 46.78 115 GLU A CA 1
ATOM 959 C C . GLU A 1 115 ? 0.767 -52.223 29.346 1.00 46.78 115 GLU A C 1
ATOM 961 O O . GLU A 1 115 ? -0.332 -52.194 29.890 1.00 46.78 115 GLU A O 1
ATOM 966 N N . SER A 1 116 ? 1.057 -53.007 28.294 1.00 41.88 116 SER A N 1
ATOM 967 C CA . SER A 1 116 ? 0.523 -54.352 27.979 1.00 41.88 116 SER A CA 1
ATOM 968 C C . SER A 1 116 ? 0.984 -54.772 26.572 1.00 41.88 116 SER A C 1
ATOM 970 O O . SER A 1 116 ? 0.393 -54.325 25.589 1.00 41.88 116 SER A O 1
ATOM 972 N N . ASP A 1 117 ? 2.085 -55.525 26.476 1.00 40.16 117 ASP A N 1
ATOM 973 C CA . ASP A 1 117 ? 2.155 -56.913 25.950 1.00 40.16 117 ASP A CA 1
ATOM 974 C C . ASP A 1 117 ? 3.598 -57.449 26.075 1.00 40.16 117 ASP A C 1
ATOM 976 O O . ASP A 1 117 ? 4.533 -56.764 25.588 1.00 40.16 117 ASP A O 1
#

Secondary structure (DSSP, 8-state):
--HHHHT-EEE-TTTSSEEEHHHHTTTBTTB--TTHHHHHTTTS-HHHHHHHHS-HHHHHHHHTSPPPPHHHHHHHHHHHHHHHHH---S-GGGPPPP-------------------

pLDDT: mean 77.4, std 18.89, range [40.16, 97.75]

Sequence (117 aa):
MNAMVDQLEIRCPKLGGQVKFAYCRREQGRIPCGRIIYCWQARFPVESFLKSYLSEEEWERCFHERPRPKMDTLIELIEQARRVKENPDDSEENRPAPLQSDILSPRRTRRNEEESD